Protein AF-A0A2D9SXM1-F1 (afdb_monomer_lite)

Radius of gyration: 22.63 Å; chains: 1; bounding box: 43×25×73 Å

Sequence (84 aa):
MLRKRNDELSLGEVRPLEEGKAISGEVVSLTPHAEMPLLCDVKVEADVRPANGGSRSGPARVSNPSYRSGWDRMWGKRRKAQVN

pLDDT: mean 77.51, std 14.02, range [44.62, 93.88]

Structure (mmCIF, N/CA/C/O backbone):
data_AF-A0A2D9SXM1-F1
#
_entry.id   AF-A0A2D9SXM1-F1
#
loop_
_atom_site.group_PDB
_atom_site.id
_atom_site.type_symbol
_atom_site.label_atom_id
_atom_site.label_alt_id
_atom_site.label_comp_id
_atom_site.label_asym_id
_atom_site.label_entity_id
_atom_site.label_seq_id
_atom_site.pdbx_PDB_ins_code
_atom_site.Cartn_x
_atom_site.Cartn_y
_atom_site.Cartn_z
_atom_site.occupancy
_atom_site.B_iso_or_equiv
_atom_site.auth_seq_id
_atom_site.auth_comp_id
_atom_site.auth_asym_id
_atom_site.auth_atom_id
_atom_site.pdbx_PDB_model_num
ATOM 1 N N . MET A 1 1 ? -2.133 -6.279 11.705 1.00 70.69 1 MET A N 1
ATOM 2 C CA . MET A 1 1 ? -3.342 -5.429 11.638 1.00 70.69 1 MET A CA 1
ATOM 3 C C . MET A 1 1 ? -4.449 -6.182 10.911 1.00 70.69 1 MET A C 1
ATOM 5 O O . MET A 1 1 ? -4.157 -6.792 9.884 1.00 70.69 1 MET A O 1
ATOM 9 N N . LEU A 1 2 ? -5.678 -6.159 11.440 1.00 79.81 2 LEU A N 1
ATOM 10 C CA . LEU A 1 2 ? -6.849 -6.767 10.799 1.00 79.81 2 LEU A CA 1
ATOM 11 C C . LEU A 1 2 ? -7.508 -5.762 9.847 1.00 79.81 2 LEU A C 1
ATOM 13 O O . LEU A 1 2 ? -7.688 -4.597 10.199 1.00 79.81 2 LEU A O 1
ATOM 17 N N . ARG A 1 3 ? -7.816 -6.210 8.630 1.00 79.50 3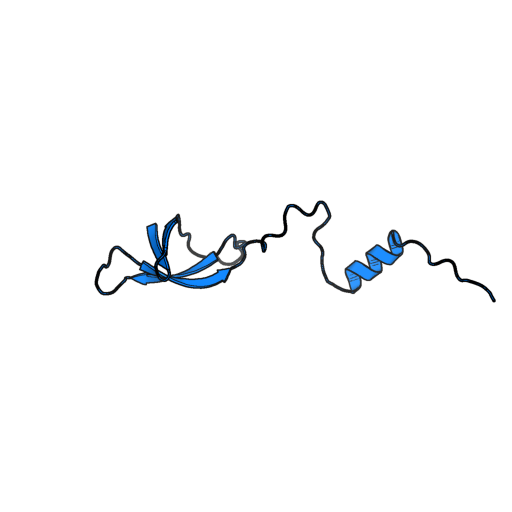 ARG A N 1
ATOM 18 C CA . ARG A 1 3 ? -8.295 -5.369 7.529 1.00 79.50 3 ARG A CA 1
ATOM 19 C C . ARG A 1 3 ? -9.505 -6.007 6.863 1.00 79.50 3 ARG A C 1
ATOM 21 O O . ARG A 1 3 ? -9.480 -7.216 6.638 1.00 79.50 3 ARG A O 1
ATOM 28 N N . LYS A 1 4 ? -10.509 -5.200 6.512 1.00 79.44 4 LYS A N 1
ATOM 29 C CA . LYS A 1 4 ? -11.665 -5.629 5.714 1.00 79.44 4 LYS A CA 1
ATOM 30 C C . LYS A 1 4 ? -11.651 -4.944 4.347 1.00 79.44 4 LYS A C 1
ATOM 32 O O . LYS A 1 4 ? -11.425 -3.738 4.253 1.00 79.44 4 LYS A O 1
ATOM 37 N N . ARG A 1 5 ? -11.892 -5.724 3.293 1.00 79.81 5 ARG A N 1
ATOM 38 C CA . ARG A 1 5 ? -12.107 -5.267 1.915 1.00 79.81 5 ARG A CA 1
ATOM 39 C C . ARG A 1 5 ? -13.340 -5.972 1.369 1.00 79.81 5 ARG A C 1
ATOM 41 O O . ARG A 1 5 ? -13.276 -7.168 1.106 1.00 79.81 5 ARG A O 1
ATOM 48 N N . ASN A 1 6 ? -14.433 -5.243 1.150 1.00 81.12 6 ASN A N 1
ATOM 49 C CA . ASN A 1 6 ? -15.730 -5.847 0.818 1.00 81.12 6 ASN A CA 1
ATOM 50 C C . ASN A 1 6 ? -16.066 -6.942 1.853 1.00 81.12 6 ASN A C 1
ATOM 52 O O . ASN A 1 6 ? -16.114 -6.640 3.043 1.00 81.12 6 ASN A O 1
ATOM 56 N N . ASP A 1 7 ? -16.194 -8.199 1.426 1.00 83.00 7 ASP A N 1
ATOM 57 C CA . ASP A 1 7 ? -16.451 -9.352 2.300 1.00 83.00 7 ASP A CA 1
ATOM 58 C C . ASP A 1 7 ? -15.191 -10.162 2.655 1.00 83.00 7 ASP A C 1
ATOM 60 O O . ASP A 1 7 ? -15.274 -11.213 3.287 1.00 83.00 7 ASP A O 1
ATOM 64 N N . GLU A 1 8 ? -14.004 -9.684 2.276 1.00 81.12 8 GLU A N 1
ATOM 65 C CA . GLU A 1 8 ? -12.736 -10.355 2.553 1.00 81.12 8 GLU A CA 1
ATOM 66 C C . GLU A 1 8 ? -12.037 -9.748 3.773 1.00 81.12 8 GLU A C 1
ATOM 68 O O . GLU A 1 8 ? -11.803 -8.537 3.852 1.00 81.12 8 GLU A O 1
ATOM 73 N N . LEU A 1 9 ? -11.664 -10.609 4.721 1.00 80.81 9 LEU A N 1
ATOM 74 C CA . LEU A 1 9 ? -10.812 -10.253 5.852 1.00 80.81 9 LEU A CA 1
ATOM 75 C C . LEU A 1 9 ? -9.378 -10.695 5.576 1.00 80.81 9 LEU A C 1
ATOM 77 O O . LEU A 1 9 ? -9.124 -11.839 5.203 1.00 80.81 9 LEU A O 1
ATOM 81 N N . SER A 1 10 ? -8.423 -9.800 5.805 1.00 75.31 10 SER A N 1
ATOM 82 C CA . SER A 1 10 ? -7.002 -10.090 5.626 1.00 75.31 10 SER A CA 1
ATOM 83 C C . SER A 1 10 ? -6.194 -9.659 6.844 1.00 75.31 10 SER A C 1
ATOM 85 O O . SER A 1 10 ? -6.418 -8.592 7.424 1.00 75.31 10 SER A O 1
ATOM 87 N N . LEU A 1 11 ? -5.196 -10.468 7.195 1.00 80.00 11 LEU A N 1
ATOM 88 C CA . LEU A 1 11 ? -4.197 -10.141 8.205 1.00 80.00 11 LEU A CA 1
ATOM 89 C C . LEU A 1 11 ? -2.888 -9.766 7.507 1.00 80.00 11 LEU A C 1
ATOM 91 O O . LEU A 1 11 ? -2.403 -10.497 6.648 1.00 80.00 11 LEU A O 1
ATOM 95 N N . GLY A 1 12 ? -2.315 -8.620 7.865 1.00 80.38 12 GLY A N 1
ATOM 96 C CA . GLY A 1 12 ? -1.026 -8.196 7.324 1.00 80.38 12 GLY A CA 1
ATOM 97 C C . GLY A 1 12 ? -0.335 -7.139 8.172 1.00 80.38 12 GLY A C 1
ATOM 98 O O . GLY A 1 12 ? -0.911 -6.592 9.123 1.00 80.38 12 GLY A O 1
ATOM 99 N N . GLU A 1 13 ? 0.913 -6.868 7.812 1.00 83.62 13 GLU A N 1
ATOM 100 C CA . GLU A 1 13 ? 1.691 -5.738 8.309 1.00 83.62 13 GLU A CA 1
ATOM 101 C C . GLU A 1 13 ? 1.478 -4.535 7.382 1.00 83.62 13 GLU A C 1
ATOM 103 O O . GLU A 1 13 ? 1.438 -4.683 6.159 1.00 83.62 13 GLU A O 1
ATOM 108 N N . VAL A 1 14 ? 1.326 -3.347 7.963 1.00 88.19 14 VAL A N 1
ATOM 109 C CA . VAL A 1 14 ? 1.276 -2.083 7.225 1.00 88.19 14 VAL A CA 1
ATOM 110 C C . VAL A 1 14 ? 2.447 -1.247 7.699 1.00 88.19 14 VAL A C 1
ATOM 112 O O . VAL A 1 14 ? 2.653 -1.089 8.901 1.00 88.19 14 VAL A O 1
ATOM 115 N N . ARG A 1 15 ? 3.217 -0.736 6.742 1.00 89.88 15 ARG A N 1
ATOM 116 C CA . ARG A 1 15 ? 4.378 0.111 6.993 1.00 89.88 15 ARG A CA 1
ATOM 117 C C . ARG A 1 15 ? 4.095 1.505 6.427 1.00 89.88 15 ARG A C 1
ATOM 119 O O . ARG A 1 15 ? 3.521 1.576 5.338 1.00 89.88 15 ARG A O 1
ATOM 126 N N . PRO A 1 16 ? 4.450 2.590 7.139 1.00 91.81 16 PRO A N 1
ATOM 127 C CA . PRO A 1 16 ? 4.339 3.939 6.598 1.00 91.8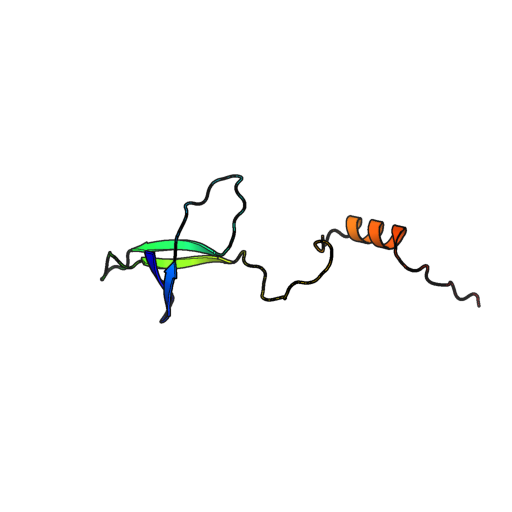1 16 PRO A CA 1
ATOM 128 C C . PRO A 1 16 ? 5.097 4.061 5.276 1.00 91.81 16 PRO A C 1
ATOM 130 O O . PRO A 1 16 ? 6.159 3.459 5.106 1.00 91.81 16 PRO A O 1
ATOM 133 N N . LEU A 1 17 ? 4.553 4.843 4.344 1.00 92.38 17 LEU A N 1
ATOM 134 C CA . LEU A 1 17 ? 5.301 5.217 3.152 1.00 92.38 17 LEU A CA 1
ATOM 135 C C . LEU A 1 17 ? 6.401 6.204 3.533 1.00 92.38 17 LEU A C 1
ATOM 137 O O . LEU A 1 17 ? 6.169 7.149 4.284 1.00 92.38 17 LEU A O 1
ATOM 141 N N . GLU A 1 18 ? 7.583 5.985 2.975 1.00 92.56 18 GLU A N 1
ATOM 142 C CA . GLU A 1 18 ? 8.736 6.856 3.153 1.00 92.56 18 GLU A CA 1
ATOM 143 C C . GLU A 1 18 ? 9.201 7.356 1.789 1.00 92.56 18 GLU A C 1
ATOM 145 O O . GLU A 1 18 ? 9.353 6.578 0.841 1.00 92.56 18 GLU A O 1
ATOM 150 N N . GLU A 1 19 ? 9.435 8.660 1.692 1.00 91.88 19 GLU A N 1
ATOM 151 C CA . GLU A 1 19 ? 9.912 9.273 0.461 1.00 91.88 19 GLU A CA 1
ATOM 152 C C . GLU A 1 19 ? 11.284 8.711 0.058 1.00 91.88 19 GLU A C 1
ATOM 154 O O . GLU A 1 19 ? 12.156 8.461 0.890 1.00 91.88 19 GLU A O 1
ATOM 159 N N . GLY A 1 20 ? 11.461 8.460 -1.241 1.00 93.00 20 GLY A N 1
ATOM 160 C CA . GLY A 1 20 ? 12.689 7.883 -1.791 1.00 93.00 20 GLY A CA 1
ATOM 161 C C . GLY A 1 20 ? 12.860 6.376 -1.561 1.00 93.00 20 GLY A C 1
ATOM 162 O O . GLY A 1 20 ? 13.754 5.780 -2.164 1.00 93.00 20 GLY A O 1
ATOM 163 N N . LYS A 1 21 ? 12.005 5.724 -0.757 1.00 89.38 21 LYS A N 1
ATOM 164 C CA . LYS A 1 21 ? 12.009 4.261 -0.617 1.00 89.38 21 LYS A CA 1
ATOM 165 C C . LYS A 1 21 ? 11.124 3.599 -1.668 1.00 89.38 21 LYS A C 1
ATOM 167 O O . LYS A 1 21 ? 10.040 4.069 -2.004 1.00 89.38 21 LYS A O 1
ATOM 172 N N . ALA A 1 22 ? 11.595 2.463 -2.177 1.00 88.00 22 ALA A N 1
ATOM 173 C CA . ALA A 1 22 ? 10.832 1.659 -3.118 1.00 88.00 22 ALA A CA 1
ATOM 174 C C . ALA A 1 22 ? 9.566 1.096 -2.455 1.00 88.00 22 ALA A C 1
ATOM 176 O O . ALA A 1 22 ? 9.613 0.556 -1.347 1.00 88.00 22 ALA A O 1
ATOM 177 N N . ILE A 1 23 ? 8.447 1.178 -3.170 1.00 89.62 23 ILE A N 1
ATOM 178 C CA . ILE A 1 23 ? 7.173 0.608 -2.738 1.00 89.62 23 ILE A CA 1
ATOM 179 C C . ILE A 1 23 ? 7.105 -0.846 -3.204 1.00 89.62 23 ILE A C 1
ATOM 181 O O . ILE A 1 23 ? 7.415 -1.162 -4.351 1.00 89.62 23 ILE A O 1
ATOM 185 N N . SER A 1 24 ? 6.679 -1.734 -2.309 1.00 84.06 24 SER A N 1
ATOM 186 C CA . SER A 1 24 ? 6.410 -3.139 -2.615 1.00 84.06 24 SER A CA 1
ATOM 187 C C . SER A 1 24 ? 5.010 -3.496 -2.130 1.00 84.06 24 SER A C 1
ATOM 189 O O . SER A 1 24 ? 4.616 -3.091 -1.038 1.00 84.06 24 SER A O 1
ATOM 191 N N . GLY A 1 25 ? 4.253 -4.248 -2.929 1.00 87.56 25 GLY A N 1
ATOM 192 C CA . GLY A 1 25 ? 2.889 -4.625 -2.561 1.00 87.56 25 GLY A CA 1
ATOM 193 C C . GLY A 1 25 ? 1.845 -3.578 -2.951 1.00 87.56 25 GLY A C 1
ATOM 194 O O . GLY A 1 25 ? 1.904 -3.008 -4.036 1.00 87.56 25 GLY A O 1
ATOM 195 N N . GLU A 1 26 ? 0.876 -3.364 -2.065 1.00 91.44 26 GLU A N 1
ATOM 196 C CA . GLU A 1 26 ? -0.232 -2.422 -2.244 1.00 91.44 26 GLU A CA 1
ATOM 197 C C . GLU A 1 26 ? 0.018 -1.146 -1.428 1.00 91.44 26 GLU A C 1
ATOM 199 O O . GLU A 1 26 ? 0.412 -1.209 -0.261 1.00 91.44 26 GLU A O 1
ATOM 204 N N . VAL A 1 27 ? -0.269 0.010 -2.023 1.00 93.44 27 VAL A N 1
ATOM 205 C CA . VAL A 1 27 ? -0.434 1.280 -1.314 1.00 93.44 27 VAL A CA 1
ATOM 206 C C . VAL A 1 27 ? -1.883 1.395 -0.884 1.00 93.44 27 VAL A C 1
ATOM 208 O O . VAL A 1 27 ? -2.791 1.321 -1.717 1.00 93.44 27 VAL A O 1
ATOM 211 N N . VAL A 1 28 ? -2.097 1.591 0.413 1.00 92.25 28 VAL A N 1
ATOM 212 C CA . VAL A 1 28 ? -3.434 1.612 0.998 1.00 92.25 28 VAL A CA 1
ATOM 213 C C . VAL A 1 28 ? -3.654 2.820 1.897 1.00 92.25 28 VAL A C 1
ATOM 215 O O . VAL A 1 28 ? -2.777 3.203 2.668 1.00 92.25 28 VAL A O 1
ATOM 218 N N . SER A 1 29 ? -4.865 3.359 1.831 1.00 93.44 29 SER A N 1
ATOM 219 C CA . SER A 1 29 ? -5.428 4.288 2.804 1.00 93.44 29 SER A CA 1
ATOM 220 C C . SER A 1 29 ? -6.277 3.496 3.794 1.00 93.44 29 SER A C 1
ATOM 222 O O . SER A 1 29 ? -7.040 2.609 3.400 1.00 93.44 29 SER A O 1
ATOM 224 N N . LEU A 1 30 ? -6.128 3.798 5.083 1.00 91.56 30 LEU A N 1
ATOM 225 C CA . LEU A 1 30 ? -6.819 3.107 6.167 1.00 91.56 30 LEU A CA 1
ATOM 226 C C . LEU A 1 30 ? -7.735 4.078 6.900 1.00 91.56 30 LEU A C 1
ATOM 228 O O . LEU A 1 30 ? -7.306 5.164 7.287 1.00 91.56 30 LEU A O 1
ATOM 232 N N . THR A 1 31 ? -8.978 3.673 7.131 1.00 91.75 31 THR A N 1
ATOM 233 C CA . THR A 1 31 ? -9.935 4.441 7.933 1.00 91.75 31 THR A CA 1
ATOM 234 C C . THR A 1 31 ? -10.533 3.522 8.995 1.00 91.75 31 THR A C 1
ATOM 236 O O . THR A 1 31 ? -10.984 2.436 8.640 1.00 91.75 31 THR A O 1
ATOM 239 N N . PRO A 1 32 ? -10.512 3.886 10.291 1.00 91.75 32 PRO A N 1
ATOM 240 C CA . PRO A 1 32 ? -11.177 3.091 11.321 1.00 91.75 32 PRO A CA 1
ATOM 241 C C . PRO A 1 32 ? -12.668 2.913 11.006 1.00 91.75 32 PRO A C 1
ATOM 243 O O . PRO A 1 32 ? -13.347 3.886 10.677 1.00 91.75 32 PRO A O 1
ATOM 246 N N . HIS A 1 33 ? -13.174 1.685 11.117 1.00 89.94 33 HIS A N 1
ATOM 247 C CA . HIS A 1 33 ? -14.575 1.373 10.854 1.00 89.94 33 HIS A CA 1
ATOM 248 C C . HIS A 1 33 ? -15.454 1.955 11.966 1.00 89.94 33 HIS A C 1
ATOM 250 O O . HIS A 1 33 ? -15.163 1.783 13.153 1.00 89.94 33 HIS A O 1
ATOM 256 N N . ALA A 1 34 ? -16.561 2.601 11.590 1.00 89.56 34 ALA A N 1
ATOM 257 C CA . ALA A 1 34 ? -17.403 3.365 12.514 1.00 89.56 34 ALA A CA 1
ATOM 258 C C . ALA A 1 34 ? -17.921 2.531 13.700 1.00 89.56 34 ALA A C 1
ATOM 260 O O . ALA A 1 34 ? -17.865 2.969 14.845 1.00 89.56 34 ALA A O 1
ATOM 261 N N . GLU A 1 35 ? -18.393 1.313 13.430 1.00 92.81 35 GLU A N 1
ATOM 262 C CA . GLU A 1 35 ? -18.968 0.430 14.457 1.00 92.81 35 GLU A CA 1
ATOM 263 C C . GLU A 1 35 ? -17.928 -0.416 15.203 1.00 92.81 35 GLU A C 1
ATOM 265 O O . GLU A 1 35 ? -18.215 -0.962 16.266 1.00 92.81 35 GLU A O 1
ATOM 270 N N . MET A 1 36 ? -16.715 -0.549 14.659 1.00 90.00 36 MET A N 1
ATOM 271 C CA . MET A 1 36 ? -15.693 -1.435 15.214 1.00 90.00 36 MET A CA 1
ATOM 272 C C . MET A 1 36 ? -14.313 -0.784 15.068 1.00 90.00 36 MET A C 1
ATOM 274 O O . MET A 1 36 ? -13.594 -1.095 14.123 1.00 90.00 36 MET A O 1
ATOM 278 N N . PRO A 1 37 ? -13.908 0.093 16.007 1.00 84.44 37 PRO A N 1
ATOM 279 C CA . PRO A 1 37 ? -12.703 0.920 15.867 1.00 84.44 37 PRO A CA 1
ATOM 280 C C . PRO A 1 37 ? -11.383 0.144 15.752 1.00 84.44 37 PRO A C 1
ATOM 282 O O . PRO A 1 37 ? -10.380 0.687 15.299 1.00 84.44 37 PRO A O 1
ATOM 285 N N . LEU A 1 38 ? -11.368 -1.125 16.175 1.00 86.44 38 LEU A N 1
ATOM 286 C CA . LEU A 1 38 ? -10.217 -2.024 16.030 1.00 86.44 38 LEU A CA 1
ATOM 287 C C . LEU A 1 38 ? -10.094 -2.624 14.617 1.00 86.44 38 LEU A C 1
ATOM 289 O O . LEU A 1 38 ? -9.088 -3.265 14.308 1.00 86.44 38 LEU A O 1
ATOM 293 N N . LEU A 1 39 ? -11.111 -2.438 13.772 1.00 87.00 39 LEU A N 1
ATOM 294 C CA . LEU A 1 39 ? -11.117 -2.802 12.363 1.00 87.00 39 LEU A CA 1
ATOM 295 C C . LEU A 1 39 ? -10.918 -1.546 11.518 1.00 87.00 39 LEU A C 1
ATOM 297 O O . LEU A 1 39 ? -11.568 -0.532 11.754 1.00 87.00 39 LEU A O 1
ATOM 301 N N . CYS A 1 40 ? -10.066 -1.632 10.499 1.00 89.69 40 CYS A N 1
ATOM 302 C CA . CYS A 1 40 ? -9.954 -0.577 9.498 1.00 89.69 40 CYS A CA 1
ATOM 303 C C . CYS A 1 40 ? -10.534 -1.028 8.161 1.00 89.69 40 CYS A C 1
ATOM 305 O O . CYS A 1 40 ? -10.234 -2.130 7.677 1.00 89.69 40 CYS A O 1
ATOM 307 N N . ASP A 1 41 ? -11.271 -0.115 7.544 1.00 90.12 41 ASP A N 1
ATOM 308 C CA . ASP A 1 41 ? -11.608 -0.150 6.133 1.00 90.12 41 ASP A CA 1
ATOM 309 C C . ASP A 1 41 ? -10.381 0.211 5.303 1.00 90.12 41 ASP A C 1
ATOM 311 O O . ASP A 1 41 ? -9.590 1.094 5.658 1.00 90.12 41 ASP A O 1
ATOM 315 N N . VAL A 1 42 ? -10.208 -0.507 4.196 1.00 91.00 42 VAL A N 1
ATOM 316 C CA . VAL A 1 42 ? -9.042 -0.376 3.324 1.00 91.00 42 VAL A CA 1
ATOM 317 C C . VAL A 1 42 ? -9.457 0.126 1.954 1.00 91.00 42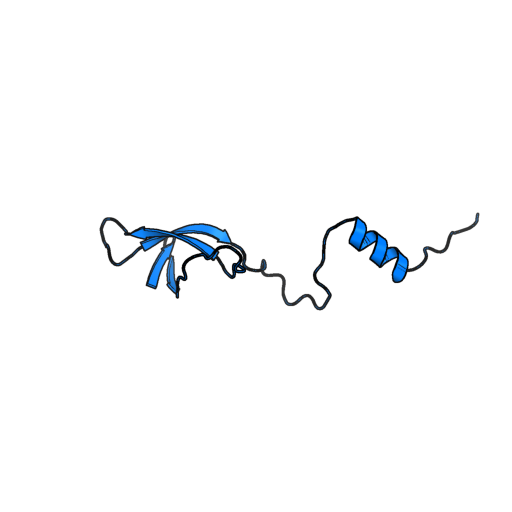 VAL A C 1
ATOM 319 O O . VAL A 1 42 ? -10.237 -0.523 1.257 1.00 91.00 42 VAL A O 1
ATOM 322 N N . LYS A 1 43 ? -8.843 1.227 1.521 1.00 91.88 43 LYS A N 1
ATOM 323 C CA . LYS A 1 43 ? -8.878 1.686 0.131 1.00 91.88 43 LYS A CA 1
ATOM 324 C C . LYS A 1 43 ? -7.505 1.485 -0.502 1.00 91.88 43 LYS A C 1
ATOM 326 O O . LYS A 1 43 ? -6.515 2.000 0.005 1.00 91.88 43 LYS A O 1
ATOM 331 N N . VAL A 1 44 ? -7.436 0.738 -1.602 1.00 92.06 44 VAL A N 1
ATOM 332 C CA . VAL A 1 44 ? -6.195 0.565 -2.372 1.00 92.06 44 VAL A CA 1
ATOM 333 C C . VAL A 1 44 ? -6.036 1.758 -3.307 1.00 92.06 44 VAL A C 1
ATOM 335 O O . VAL A 1 44 ? -6.873 1.970 -4.180 1.00 92.06 44 VAL A O 1
ATOM 338 N N . GLU A 1 45 ? -4.972 2.531 -3.119 1.00 93.88 45 GLU A N 1
ATOM 339 C CA . GLU A 1 45 ? -4.643 3.670 -3.985 1.00 93.88 45 GLU A CA 1
ATOM 340 C C . GLU A 1 45 ? -3.770 3.226 -5.167 1.00 93.88 45 GLU A C 1
ATOM 342 O O . GLU A 1 45 ? -3.887 3.760 -6.268 1.00 93.88 45 GLU A O 1
ATOM 347 N N . ALA A 1 46 ? -2.911 2.223 -4.956 1.00 90.00 46 ALA A N 1
ATOM 348 C CA . ALA A 1 46 ? -2.106 1.615 -6.008 1.00 90.00 46 ALA A CA 1
ATOM 349 C C . ALA A 1 46 ? -1.774 0.156 -5.679 1.00 90.00 46 ALA A C 1
ATOM 351 O O . ALA A 1 46 ? -1.416 -0.166 -4.548 1.00 90.00 46 ALA A O 1
ATOM 352 N N . ASP A 1 47 ? -1.824 -0.719 -6.681 1.00 89.69 47 ASP A N 1
ATOM 353 C CA . ASP A 1 47 ? -1.260 -2.066 -6.595 1.00 89.69 47 ASP A CA 1
ATOM 354 C C . ASP A 1 47 ? 0.039 -2.103 -7.398 1.00 89.69 47 ASP A C 1
ATOM 356 O O . ASP A 1 47 ? 0.035 -2.012 -8.626 1.00 89.69 47 ASP A O 1
ATOM 360 N N . VAL A 1 48 ? 1.159 -2.177 -6.685 1.00 86.81 48 VAL A N 1
ATOM 361 C CA . VAL A 1 48 ? 2.510 -2.162 -7.257 1.00 86.81 48 VAL A CA 1
ATOM 362 C C . VAL A 1 48 ? 3.097 -3.570 -7.326 1.00 86.81 48 VAL A C 1
ATOM 364 O O . VAL A 1 48 ? 4.269 -3.750 -7.666 1.00 86.81 48 VAL A O 1
ATOM 367 N N . ARG A 1 49 ? 2.303 -4.598 -6.998 1.00 84.06 49 ARG A N 1
ATOM 368 C CA . ARG A 1 49 ? 2.718 -5.985 -7.188 1.00 84.06 49 ARG A CA 1
ATOM 369 C C . ARG A 1 49 ? 2.911 -6.245 -8.679 1.00 84.06 49 ARG A C 1
ATOM 371 O O . ARG A 1 49 ? 2.150 -5.736 -9.503 1.00 84.06 49 ARG A O 1
ATOM 378 N N . PRO A 1 50 ? 3.903 -7.067 -9.054 1.00 71.56 50 PRO A N 1
ATOM 379 C CA . PRO A 1 50 ? 3.979 -7.537 -10.423 1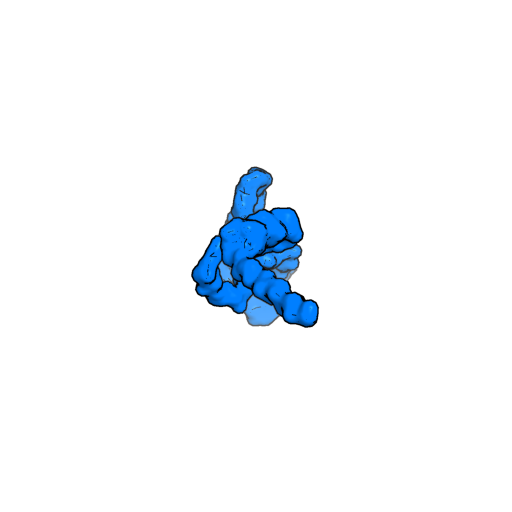.00 71.56 50 PRO A CA 1
ATOM 380 C C . PRO A 1 50 ? 2.666 -8.256 -10.744 1.00 71.56 50 PRO A C 1
ATOM 382 O O . PRO A 1 50 ? 2.307 -9.219 -10.065 1.00 71.56 50 PRO A O 1
ATOM 385 N N . ALA A 1 51 ? 1.946 -7.781 -11.766 1.00 64.75 51 ALA A N 1
ATOM 386 C CA . ALA A 1 51 ? 0.802 -8.503 -12.310 1.00 64.75 51 ALA A CA 1
ATOM 387 C C . ALA A 1 51 ? 1.248 -9.944 -12.560 1.00 64.75 51 ALA A C 1
ATOM 389 O O . ALA A 1 51 ? 2.305 -10.119 -13.166 1.00 64.75 51 ALA A O 1
ATOM 390 N N . ASN A 1 52 ? 0.495 -10.931 -12.055 1.00 52.38 52 ASN A N 1
ATOM 391 C CA . ASN A 1 52 ? 0.801 -12.364 -12.123 1.00 52.38 52 ASN A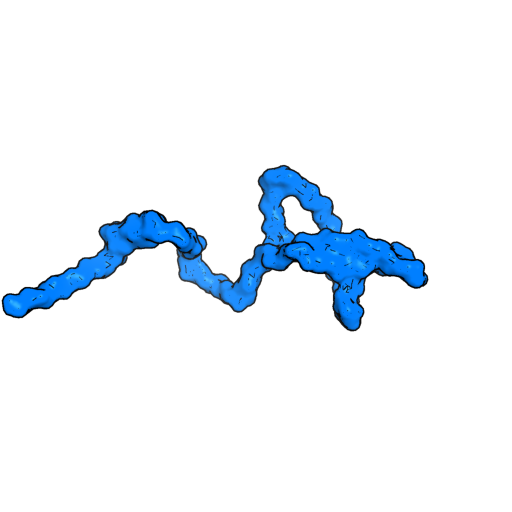 CA 1
ATOM 392 C C . ASN A 1 52 ? 1.268 -12.770 -13.531 1.00 52.38 52 ASN A C 1
ATOM 394 O O . ASN A 1 52 ? 0.496 -13.149 -14.404 1.00 52.38 52 ASN A O 1
ATOM 398 N N . GLY A 1 53 ? 2.566 -12.652 -13.750 1.00 50.00 53 GLY A N 1
ATOM 399 C CA . GLY A 1 53 ? 3.255 -12.840 -15.006 1.00 50.00 53 GLY A CA 1
ATOM 400 C C . GLY A 1 53 ? 4.548 -13.483 -14.586 1.00 50.00 53 GLY A C 1
ATOM 401 O O . GLY A 1 53 ? 5.528 -12.787 -14.327 1.00 50.00 53 GLY A O 1
ATOM 402 N N . GLY A 1 54 ? 4.457 -14.797 -14.363 1.00 49.84 54 GLY A N 1
ATOM 403 C CA . GLY A 1 54 ? 5.469 -15.597 -13.685 1.00 49.84 54 GLY A CA 1
ATOM 404 C C . GLY A 1 54 ? 6.869 -15.286 -14.180 1.00 49.84 54 GLY A C 1
ATOM 405 O O . GLY A 1 54 ? 7.015 -14.969 -15.355 1.00 49.84 54 GLY A O 1
ATOM 406 N N . SER A 1 55 ? 7.847 -15.368 -13.270 1.00 49.28 55 SER A N 1
ATOM 407 C CA . SER A 1 55 ? 9.298 -15.301 -13.508 1.00 49.28 55 SER A CA 1
ATOM 408 C C . SER A 1 55 ? 9.654 -15.346 -14.997 1.00 49.28 55 SER A C 1
ATOM 410 O O . SER A 1 55 ? 9.902 -16.407 -15.576 1.00 49.28 55 SER A O 1
ATOM 412 N N . ARG A 1 56 ? 9.596 -14.192 -15.672 1.00 53.72 56 ARG A N 1
ATOM 413 C CA . ARG A 1 56 ? 10.036 -14.121 -17.060 1.00 53.72 56 ARG A CA 1
ATOM 414 C C . ARG A 1 56 ? 11.539 -13.998 -16.956 1.00 53.72 56 ARG A C 1
ATOM 416 O O . ARG A 1 56 ? 12.048 -12.927 -16.647 1.00 53.72 56 ARG A O 1
ATOM 423 N N . SER A 1 57 ? 12.224 -15.121 -17.151 1.00 53.06 57 SER A N 1
ATOM 424 C CA . SER A 1 57 ? 13.675 -15.138 -17.295 1.00 53.06 57 SER A CA 1
ATOM 425 C C . SER A 1 57 ? 14.062 -14.168 -18.412 1.00 53.06 57 SER A C 1
ATOM 427 O O . SER A 1 57 ? 13.641 -14.319 -19.561 1.00 53.06 57 SER A O 1
ATOM 429 N N . GLY A 1 58 ? 14.794 -13.122 -18.048 1.00 61.78 58 GLY A N 1
ATOM 430 C CA . GLY A 1 58 ? 15.244 -12.089 -18.964 1.00 61.78 58 GLY A CA 1
ATOM 431 C C . GLY A 1 58 ? 15.451 -10.746 -18.262 1.00 61.78 58 GLY A C 1
ATOM 432 O O . GLY A 1 58 ? 14.897 -10.515 -17.187 1.00 61.78 58 GLY A O 1
ATOM 433 N N . PRO A 1 59 ? 16.249 -9.844 -18.854 1.00 57.16 59 PRO A N 1
ATOM 434 C CA . PRO A 1 59 ? 16.404 -8.488 -18.345 1.00 57.16 59 PRO A CA 1
ATOM 435 C C . PRO A 1 59 ? 15.045 -7.785 -18.273 1.00 57.16 59 PRO A C 1
ATOM 437 O O . PRO A 1 59 ? 14.181 -8.012 -19.127 1.00 57.16 59 PRO A O 1
ATOM 440 N N . ALA A 1 60 ? 14.872 -6.905 -17.284 1.00 57.22 60 ALA A N 1
ATOM 441 C CA . ALA A 1 60 ? 13.696 -6.050 -17.176 1.00 57.22 60 ALA A CA 1
ATOM 442 C C . ALA A 1 60 ? 13.385 -5.414 -18.542 1.00 57.22 60 ALA A C 1
ATOM 444 O O . ALA A 1 60 ? 14.259 -4.824 -19.183 1.00 57.22 60 ALA A O 1
ATOM 445 N N . ARG A 1 61 ? 12.147 -5.571 -19.025 1.00 62.44 61 ARG A N 1
ATOM 446 C CA . ARG A 1 61 ? 11.737 -5.046 -20.331 1.00 62.44 61 ARG A CA 1
ATOM 447 C C . ARG A 1 61 ? 11.553 -3.535 -20.205 1.00 62.44 61 ARG A C 1
ATOM 449 O O . ARG A 1 61 ? 10.443 -3.059 -20.016 1.00 62.44 61 ARG A O 1
ATOM 456 N N . VAL A 1 62 ? 12.652 -2.788 -20.287 1.00 59.03 62 VAL A N 1
ATOM 457 C CA . VAL A 1 62 ? 12.636 -1.325 -20.351 1.00 59.03 62 VAL A CA 1
ATOM 458 C C . VAL A 1 62 ? 12.013 -0.940 -21.691 1.00 59.03 62 VAL A C 1
ATOM 460 O O . VAL A 1 62 ? 12.640 -1.028 -22.744 1.00 59.03 62 VAL A O 1
ATOM 463 N N . SER A 1 63 ? 10.738 -0.570 -21.672 1.00 61.16 63 SER A N 1
ATOM 464 C CA . SER A 1 63 ? 9.943 -0.186 -22.841 1.00 61.16 63 SER A CA 1
ATOM 465 C C . SER A 1 63 ? 10.252 1.233 -23.338 1.00 61.16 63 SER A C 1
ATOM 467 O O . SER A 1 63 ? 9.364 1.915 -23.836 1.00 61.16 63 SER A O 1
ATOM 469 N N . ASN A 1 64 ? 11.507 1.691 -23.252 1.00 68.00 64 ASN A N 1
ATOM 470 C CA . ASN A 1 64 ? 11.918 2.889 -23.979 1.00 68.00 64 ASN A CA 1
ATOM 471 C C . ASN A 1 64 ? 12.300 2.485 -25.417 1.00 68.00 64 ASN A C 1
ATOM 473 O O . ASN A 1 64 ? 13.182 1.630 -25.582 1.00 68.00 64 ASN A O 1
ATOM 477 N N . PRO A 1 65 ? 11.683 3.073 -26.463 1.00 66.75 65 PRO A N 1
ATOM 478 C CA . PRO A 1 65 ? 12.054 2.818 -27.854 1.00 66.75 65 PRO A CA 1
ATOM 479 C C . PRO A 1 65 ? 13.559 2.944 -28.132 1.00 66.75 65 PRO A C 1
ATOM 481 O O . PRO A 1 65 ? 14.092 2.172 -28.927 1.00 66.75 65 PRO A O 1
ATOM 484 N N . SER A 1 66 ? 14.263 3.852 -27.443 1.00 71.62 66 SER A N 1
ATOM 485 C CA . SER A 1 66 ? 15.716 4.031 -27.590 1.00 71.62 66 SER A CA 1
ATOM 486 C C . SER A 1 66 ? 16.535 2.859 -27.036 1.00 71.62 66 SER A C 1
ATOM 488 O O . SER A 1 66 ? 17.536 2.460 -27.627 1.00 71.62 66 SER A O 1
ATOM 490 N N . TYR A 1 67 ? 16.092 2.256 -25.931 1.00 71.44 67 TYR A N 1
ATOM 491 C CA . TYR A 1 67 ? 16.736 1.071 -25.367 1.00 71.44 67 TYR A CA 1
ATOM 492 C C . TYR A 1 67 ? 16.545 -0.135 -26.293 1.00 71.44 67 TYR A C 1
ATOM 494 O O . TYR A 1 67 ? 17.491 -0.871 -26.582 1.00 71.44 67 TYR A O 1
ATOM 502 N N . ARG A 1 68 ? 15.327 -0.305 -26.827 1.00 76.25 68 ARG A N 1
ATOM 503 C CA . ARG A 1 68 ? 15.020 -1.404 -27.746 1.00 76.25 68 ARG A CA 1
ATOM 504 C C . ARG A 1 68 ? 15.770 -1.279 -29.072 1.00 76.25 68 ARG A C 1
ATOM 506 O O . ARG A 1 68 ? 16.292 -2.280 -29.551 1.00 76.25 68 ARG A O 1
ATOM 513 N N . SER A 1 69 ? 15.875 -0.072 -29.628 1.00 73.88 69 SER A N 1
ATOM 514 C CA . SER A 1 69 ? 16.618 0.163 -30.870 1.00 73.88 69 SER A CA 1
ATOM 515 C C . SER A 1 69 ? 18.118 -0.104 -30.710 1.00 73.88 69 SER A C 1
ATOM 517 O O . SER A 1 69 ? 18.728 -0.700 -31.598 1.00 73.88 69 SER A O 1
ATOM 519 N N . GLY A 1 70 ? 18.705 0.250 -29.561 1.00 74.75 70 GLY A N 1
ATOM 520 C CA . GLY A 1 70 ? 20.084 -0.107 -29.218 1.00 74.75 70 GLY A CA 1
ATOM 521 C C . GLY A 1 70 ? 20.287 -1.621 -29.106 1.00 74.75 70 GLY A C 1
ATOM 522 O O . GLY A 1 70 ? 21.233 -2.164 -29.677 1.00 74.75 70 GLY A O 1
ATOM 523 N N . TRP A 1 71 ? 19.363 -2.317 -28.437 1.00 77.12 71 TRP A N 1
ATOM 524 C CA . TRP A 1 71 ? 19.392 -3.776 -28.311 1.00 77.12 71 TRP A CA 1
ATOM 525 C C . TRP A 1 71 ? 19.283 -4.481 -29.668 1.00 77.12 71 TRP A C 1
ATOM 527 O O . TRP A 1 71 ? 20.095 -5.348 -29.988 1.00 77.12 71 TRP A O 1
ATOM 537 N N . ASP A 1 72 ? 18.313 -4.091 -30.497 1.00 76.81 72 ASP A N 1
ATOM 538 C CA . ASP A 1 72 ? 18.116 -4.676 -31.826 1.00 76.81 72 ASP A CA 1
ATOM 539 C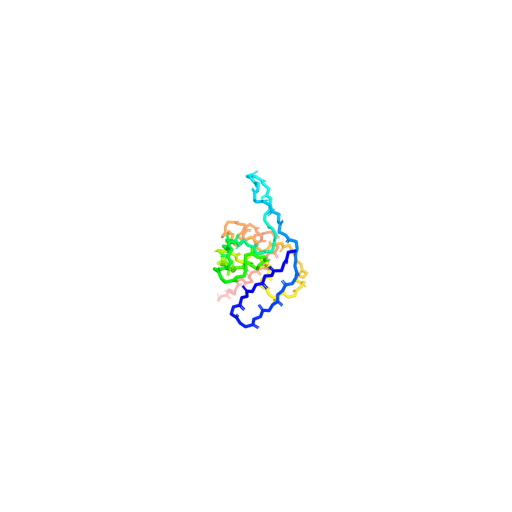 C . ASP A 1 72 ? 19.303 -4.366 -32.761 1.00 76.81 72 ASP A C 1
ATOM 541 O O . ASP A 1 72 ? 19.613 -5.159 -33.648 1.00 76.81 72 ASP A O 1
ATOM 545 N N . ARG A 1 73 ? 20.035 -3.265 -32.542 1.00 79.19 73 ARG A N 1
ATOM 546 C CA . ARG A 1 73 ? 21.273 -2.961 -33.277 1.00 79.19 73 ARG A CA 1
ATOM 547 C C . ARG A 1 73 ? 22.440 -3.871 -32.884 1.00 79.19 73 ARG A C 1
ATOM 549 O O . ARG A 1 73 ? 23.232 -4.224 -33.754 1.00 79.19 73 ARG A O 1
ATOM 556 N N . MET A 1 74 ? 22.560 -4.226 -31.605 1.00 80.00 74 MET A N 1
ATOM 557 C CA . MET A 1 74 ? 23.657 -5.066 -31.106 1.00 80.00 74 MET A CA 1
ATOM 558 C C . MET A 1 74 ? 23.391 -6.566 -31.279 1.00 80.00 74 MET A C 1
ATOM 560 O O . MET A 1 74 ? 24.301 -7.311 -31.633 1.00 80.00 74 MET A O 1
ATOM 564 N N . TRP A 1 75 ? 22.151 -7.009 -31.068 1.00 79.56 75 TRP A N 1
ATOM 565 C CA . TRP A 1 75 ? 21.793 -8.433 -31.020 1.00 79.56 75 TRP A CA 1
ATOM 566 C C . TRP A 1 75 ? 20.662 -8.830 -31.976 1.00 79.56 75 TRP A C 1
ATOM 568 O O . TRP A 1 75 ? 20.296 -10.006 -32.047 1.00 79.56 75 TRP A O 1
ATOM 578 N N . GLY A 1 76 ? 20.081 -7.887 -32.719 1.00 73.06 76 GLY A N 1
ATOM 579 C CA . GLY A 1 76 ? 19.052 -8.194 -33.707 1.00 73.06 76 GLY A CA 1
ATOM 580 C C . GLY A 1 76 ? 19.629 -8.955 -34.899 1.00 73.06 76 GLY A C 1
ATOM 581 O O . GLY A 1 76 ? 20.688 -8.627 -35.435 1.00 73.06 76 GLY A O 1
ATOM 582 N N . LYS A 1 77 ? 18.913 -9.988 -35.352 1.00 73.00 77 LYS A N 1
ATOM 583 C CA . LYS A 1 77 ? 19.277 -10.712 -36.575 1.00 73.00 77 LYS A CA 1
ATOM 584 C C . LYS A 1 77 ? 19.182 -9.743 -37.758 1.00 73.00 77 LYS A C 1
ATOM 586 O O . LYS A 1 77 ? 18.111 -9.191 -38.011 1.00 73.00 77 LYS A O 1
ATOM 591 N N . ARG A 1 78 ? 20.280 -9.554 -38.502 1.00 66.44 78 ARG A N 1
ATOM 592 C CA . ARG A 1 78 ? 20.256 -8.824 -39.781 1.00 66.44 78 ARG A CA 1
ATOM 593 C C . ARG A 1 78 ? 19.180 -9.447 -40.672 1.00 66.44 78 ARG A C 1
ATOM 595 O O . ARG A 1 78 ? 19.289 -10.616 -41.041 1.00 66.44 78 ARG A O 1
ATOM 602 N N . ARG A 1 79 ? 18.146 -8.675 -41.024 1.00 64.94 79 ARG A N 1
ATOM 603 C CA . ARG A 1 79 ? 17.227 -9.054 -42.104 1.00 64.94 79 ARG A CA 1
ATOM 604 C C . ARG A 1 79 ? 18.072 -9.183 -43.369 1.00 64.94 79 ARG A C 1
ATOM 606 O O . ARG A 1 79 ? 18.688 -8.205 -43.786 1.00 64.94 79 ARG A O 1
ATOM 613 N N . LYS A 1 80 ? 18.146 -10.390 -43.940 1.00 56.44 80 LYS A N 1
ATOM 614 C CA . LYS A 1 80 ? 18.714 -10.585 -45.276 1.00 56.44 80 LYS A CA 1
ATOM 615 C C . LYS A 1 80 ? 17.872 -9.751 -46.239 1.00 56.44 80 LYS A C 1
ATOM 617 O O . LYS A 1 80 ? 16.678 -10.006 -46.372 1.00 56.44 80 LYS A O 1
ATOM 622 N N . ALA A 1 81 ? 18.484 -8.741 -46.849 1.00 53.09 81 ALA A N 1
ATOM 623 C CA . ALA A 1 81 ? 17.885 -8.038 -47.968 1.00 53.09 81 ALA A CA 1
ATOM 624 C C . ALA A 1 81 ? 17.719 -9.056 -49.102 1.00 53.09 81 ALA A C 1
ATOM 626 O O . ALA A 1 81 ? 18.708 -9.624 -49.566 1.00 53.09 81 ALA A O 1
ATOM 627 N N . GLN A 1 82 ? 16.476 -9.350 -49.480 1.00 54.50 82 GLN A N 1
ATOM 628 C CA . GLN A 1 82 ? 16.218 -10.019 -50.746 1.00 54.50 82 GLN A CA 1
ATOM 629 C C . GLN A 1 82 ? 16.468 -8.993 -51.848 1.00 54.50 82 GLN A C 1
ATOM 631 O O . GLN A 1 82 ? 15.832 -7.941 -51.882 1.00 54.50 82 GLN A O 1
ATOM 636 N N . VAL A 1 83 ? 17.468 -9.287 -52.672 1.00 48.19 83 VAL A N 1
ATOM 637 C CA . VAL A 1 83 ? 17.762 -8.582 -53.916 1.00 48.19 83 VAL A CA 1
ATOM 638 C C . VAL A 1 83 ? 16.859 -9.209 -54.977 1.00 48.19 83 VAL A C 1
ATOM 640 O O . VAL A 1 83 ? 16.902 -10.429 -55.141 1.00 48.19 83 VAL A O 1
ATOM 643 N N . ASN A 1 84 ? 16.013 -8.387 -55.604 1.00 44.62 84 ASN A N 1
ATOM 644 C CA . ASN A 1 84 ? 15.337 -8.722 -56.861 1.00 44.62 84 ASN A CA 1
ATOM 645 C C . ASN A 1 84 ? 16.328 -8.605 -58.017 1.00 44.62 84 ASN A C 1
ATOM 647 O O . ASN A 1 84 ? 17.126 -7.639 -57.982 1.00 44.62 84 ASN A O 1
#

Foldseek 3Di:
DWEDDPPDIDDDDDDDDDPPDDDDAFDWDWDQDPVHRVYTYIDTPDGPYPDPPPDPPDDDPPPDPVVVVVCCVVPNDPDPDDDD

Secondary structure (DSSP, 8-state):
-EEEETTEEEE-------TTSPP-SEEEEEEEETTEEEEEEEEEEEE-SPPS-----SS-----HHHHHHHHHHHSPPP-----